Protein AF-A0A938RM33-F1 (afdb_monomer)

Solvent-accessible surface area (backbone atoms only — not comparable to full-atom values): 6217 Å² total; per-residue (Å²): 133,83,91,68,59,64,78,68,72,68,50,53,72,38,54,86,62,50,81,93,43,62,72,59,42,52,53,53,35,50,24,42,72,69,71,59,68,72,97,74,83,86,80,83,80,70,89,88,78,45,56,70,48,54,51,50,32,51,53,28,13,60,56,21,87,93,45,64,30,57,70,42,81,64,72,47,69,56,29,42,29,51,73,74,68,68,28,87,94,56,82,86,79,87,81,84,126

Structure (mmCIF, N/CA/C/O backbone):
data_AF-A0A938RM33-F1
#
_entry.id   AF-A0A938RM33-F1
#
loop_
_atom_site.group_PDB
_at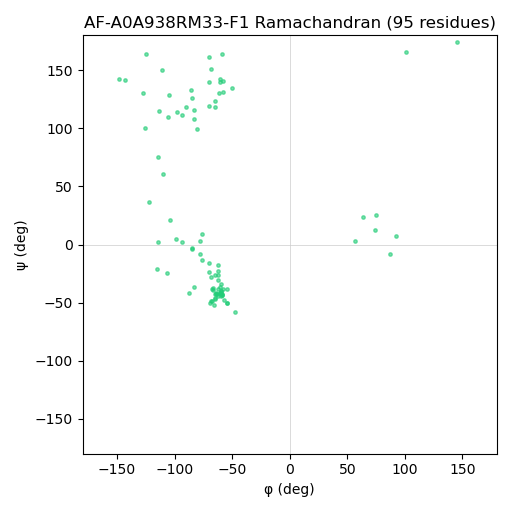om_site.id
_atom_site.type_symbol
_atom_site.label_atom_id
_atom_site.label_alt_id
_atom_site.label_comp_id
_atom_site.label_asym_id
_atom_site.label_entity_id
_atom_site.label_seq_id
_atom_site.pdbx_PDB_ins_code
_atom_site.Cartn_x
_atom_site.Cartn_y
_atom_site.Cartn_z
_atom_site.occupancy
_atom_site.B_iso_or_equiv
_atom_site.auth_seq_id
_atom_site.auth_comp_id
_atom_site.auth_asym_id
_atom_site.auth_atom_id
_atom_site.pdbx_PDB_model_num
ATOM 1 N N . MET A 1 1 ? 24.053 -13.758 1.615 1.00 56.38 1 MET A N 1
ATOM 2 C CA . MET A 1 1 ? 23.136 -12.612 1.453 1.00 56.38 1 MET A CA 1
ATOM 3 C C . MET A 1 1 ? 22.892 -12.482 -0.037 1.00 56.38 1 MET A C 1
ATOM 5 O O . MET A 1 1 ? 23.838 -12.211 -0.765 1.00 56.38 1 MET A O 1
ATOM 9 N N . GLU A 1 2 ? 21.701 -12.848 -0.499 1.00 81.94 2 GLU A N 1
ATOM 10 C CA . GLU A 1 2 ? 21.378 -12.867 -1.928 1.00 81.94 2 GLU A CA 1
ATOM 11 C C . GLU A 1 2 ? 21.296 -11.427 -2.461 1.00 81.94 2 GLU A C 1
ATOM 13 O O . GLU A 1 2 ? 20.833 -10.524 -1.758 1.00 81.94 2 GLU A O 1
ATOM 18 N N . TYR A 1 3 ? 21.803 -11.181 -3.668 1.00 86.00 3 TYR A N 1
ATOM 19 C CA . TYR A 1 3 ? 21.773 -9.846 -4.260 1.00 86.00 3 TYR A CA 1
ATOM 20 C C . TYR A 1 3 ? 20.333 -9.471 -4.630 1.00 86.00 3 TYR A C 1
ATOM 22 O O . TYR A 1 3 ? 19.709 -10.116 -5.470 1.00 86.00 3 TYR A O 1
ATOM 30 N N . LEU A 1 4 ? 19.814 -8.399 -4.026 1.00 85.56 4 LEU A N 1
ATOM 31 C CA . LEU A 1 4 ? 18.491 -7.865 -4.332 1.00 85.56 4 LEU A CA 1
ATOM 32 C C . LEU A 1 4 ? 18.619 -6.581 -5.158 1.00 85.56 4 LEU A C 1
ATOM 34 O O . LEU A 1 4 ? 19.307 -5.639 -4.759 1.00 85.56 4 LEU A O 1
ATOM 38 N N . VAL A 1 5 ? 17.908 -6.520 -6.287 1.00 92.25 5 VAL A N 1
ATOM 39 C CA . VAL A 1 5 ? 17.858 -5.315 -7.129 1.00 92.25 5 VAL A CA 1
ATOM 40 C C . VAL A 1 5 ? 17.343 -4.112 -6.331 1.00 92.25 5 VAL A C 1
ATOM 42 O O . VAL A 1 5 ? 16.399 -4.232 -5.546 1.00 92.25 5 VAL A O 1
ATOM 45 N N . LEU A 1 6 ? 17.933 -2.933 -6.558 1.00 90.81 6 LEU A N 1
ATOM 46 C CA . LEU A 1 6 ? 17.631 -1.713 -5.791 1.00 90.81 6 LEU A CA 1
ATOM 47 C C . LEU A 1 6 ? 16.137 -1.369 -5.781 1.00 90.81 6 LEU A C 1
ATOM 49 O O . LEU A 1 6 ? 15.605 -1.001 -4.740 1.00 90.81 6 LEU A O 1
ATOM 53 N N . ALA A 1 7 ? 15.449 -1.570 -6.908 1.00 85.44 7 ALA A N 1
ATOM 54 C CA . ALA A 1 7 ? 14.013 -1.323 -7.032 1.00 85.44 7 ALA A CA 1
ATOM 55 C C . ALA A 1 7 ? 13.153 -2.199 -6.100 1.00 85.44 7 ALA A C 1
ATOM 57 O O . ALA A 1 7 ? 12.050 -1.805 -5.730 1.00 85.44 7 ALA A O 1
ATOM 58 N N . ARG A 1 8 ? 13.643 -3.386 -5.717 1.00 86.69 8 ARG A N 1
ATOM 59 C CA . ARG A 1 8 ? 12.999 -4.238 -4.708 1.00 86.69 8 ARG A CA 1
ATOM 60 C C . ARG A 1 8 ? 13.461 -3.870 -3.301 1.00 86.69 8 ARG A C 1
ATOM 62 O O . ARG A 1 8 ? 12.625 -3.775 -2.413 1.00 86.69 8 ARG A O 1
ATOM 69 N N . LYS A 1 9 ? 14.762 -3.613 -3.119 1.00 90.19 9 LYS A N 1
ATOM 70 C CA . LYS A 1 9 ? 15.357 -3.259 -1.820 1.00 90.19 9 LYS A CA 1
ATOM 71 C C . LYS A 1 9 ? 14.758 -1.987 -1.217 1.00 90.19 9 LYS A C 1
ATOM 73 O O . LYS A 1 9 ? 14.525 -1.940 -0.018 1.00 90.19 9 LYS A O 1
ATOM 78 N N . TRP A 1 10 ? 14.503 -0.981 -2.049 1.00 91.94 10 TRP A N 1
ATOM 79 C CA . TRP A 1 10 ? 14.017 0.338 -1.634 1.00 91.94 10 TRP A CA 1
ATOM 80 C C . TRP A 1 10 ? 12.534 0.550 -1.928 1.00 91.94 10 TRP A C 1
ATOM 82 O O . TRP A 1 10 ? 12.076 1.685 -2.036 1.00 91.94 10 TRP A O 1
ATOM 92 N N . ARG A 1 11 ? 11.763 -0.531 -2.100 1.00 93.69 11 ARG A N 1
ATOM 93 C CA . ARG A 1 11 ? 10.319 -0.404 -2.284 1.00 93.69 11 ARG A CA 1
ATOM 94 C C . ARG A 1 11 ? 9.708 0.174 -0.994 1.00 93.69 11 ARG A C 1
ATOM 96 O O . ARG A 1 11 ? 9.894 -0.455 0.049 1.00 93.69 11 ARG A O 1
ATOM 103 N N . PRO A 1 12 ? 8.975 1.303 -1.055 1.00 95.62 12 PRO A N 1
ATOM 104 C CA . PRO A 1 12 ? 8.344 1.928 0.108 1.00 95.62 12 PRO A CA 1
ATOM 105 C C . PRO A 1 12 ? 7.532 0.933 0.937 1.00 95.62 12 PRO A C 1
ATOM 107 O O . PRO A 1 12 ? 6.782 0.129 0.370 1.00 95.62 12 PRO A O 1
ATOM 110 N N . GLN A 1 13 ? 7.687 0.978 2.262 1.00 95.69 13 GLN A N 1
ATOM 111 C CA . GLN A 1 13 ? 6.993 0.064 3.172 1.00 95.69 13 GLN A CA 1
ATOM 112 C C . GLN A 1 13 ? 5.865 0.749 3.943 1.00 95.69 13 GLN A C 1
ATOM 114 O O . GLN A 1 13 ? 4.908 0.072 4.323 1.00 95.69 13 GLN A O 1
ATOM 119 N N . ILE A 1 14 ? 5.936 2.062 4.126 1.00 96.50 14 ILE A N 1
ATOM 120 C CA . ILE A 1 14 ? 4.874 2.890 4.705 1.00 96.50 14 ILE A CA 1
ATOM 121 C C . ILE A 1 14 ? 4.514 4.025 3.749 1.00 96.50 14 ILE A C 1
ATOM 123 O O . ILE A 1 14 ? 5.263 4.318 2.817 1.00 96.50 14 ILE A O 1
ATOM 127 N N . PHE A 1 15 ? 3.359 4.664 3.955 1.00 96.88 15 PHE A N 1
ATOM 128 C CA . PHE A 1 15 ? 2.921 5.744 3.069 1.00 96.88 15 PHE A CA 1
ATOM 129 C C . PHE A 1 15 ? 3.874 6.949 3.075 1.00 96.88 15 PHE A C 1
ATOM 131 O O . PHE A 1 15 ? 4.008 7.606 2.049 1.00 96.88 15 PHE A O 1
ATOM 138 N N . GLU A 1 16 ? 4.555 7.212 4.192 1.00 94.81 16 GLU A N 1
ATOM 139 C CA . GLU A 1 16 ? 5.522 8.313 4.333 1.00 94.81 16 GLU A CA 1
ATOM 140 C C . GLU A 1 16 ? 6.760 8.147 3.437 1.00 94.81 16 GLU A C 1
ATOM 142 O O . GLU A 1 16 ? 7.341 9.137 3.004 1.00 94.81 16 GLU A O 1
ATOM 147 N N . ASP A 1 17 ? 7.120 6.908 3.085 1.00 95.06 17 ASP A N 1
ATOM 148 C CA . ASP A 1 17 ? 8.245 6.609 2.190 1.00 95.06 17 ASP A CA 1
ATOM 149 C C . ASP A 1 17 ? 7.893 6.833 0.704 1.00 95.06 17 ASP A C 1
ATOM 151 O O . ASP A 1 17 ? 8.745 6.694 -0.180 1.00 95.06 17 ASP A O 1
ATOM 155 N N . VAL A 1 18 ? 6.621 7.098 0.384 1.00 96.00 18 VAL A N 1
ATOM 156 C CA . VAL A 1 18 ? 6.155 7.262 -0.997 1.00 96.00 18 VAL A CA 1
ATOM 157 C C . VAL A 1 18 ? 6.427 8.688 -1.468 1.00 96.00 18 VAL A C 1
ATOM 159 O O . VAL A 1 18 ? 5.825 9.646 -0.993 1.00 96.00 18 VAL A O 1
ATOM 162 N N . LEU A 1 19 ? 7.293 8.822 -2.470 1.00 94.75 19 LEU A N 1
ATOM 163 C CA . LEU A 1 19 ? 7.710 10.120 -3.001 1.00 94.75 19 LEU A CA 1
ATOM 164 C C . LEU A 1 19 ? 6.746 10.652 -4.077 1.00 94.75 19 LEU A C 1
ATOM 166 O O . LEU A 1 19 ? 6.401 9.930 -5.017 1.00 94.75 19 LEU A O 1
ATOM 170 N N . GLY A 1 20 ? 6.359 11.929 -3.969 1.00 94.44 20 GLY A N 1
ATOM 171 C CA . GLY A 1 20 ? 5.643 12.683 -5.009 1.00 94.44 20 GLY A CA 1
ATOM 172 C C . GLY A 1 20 ? 4.164 12.325 -5.197 1.00 94.44 20 GLY A C 1
ATOM 173 O O . GLY A 1 20 ? 3.572 12.682 -6.215 1.00 94.44 20 GLY A O 1
ATOM 174 N N . GLN A 1 21 ? 3.572 11.570 -4.265 1.00 95.88 21 GLN A N 1
ATOM 175 C CA . GLN A 1 21 ? 2.163 11.148 -4.297 1.00 95.88 21 GLN A CA 1
ATOM 176 C C . GLN A 1 21 ? 1.407 11.601 -3.038 1.00 95.88 21 GLN A C 1
ATOM 178 O O . GLN A 1 21 ? 0.542 10.892 -2.522 1.00 95.88 21 GLN A O 1
ATOM 183 N N . GLU A 1 22 ? 1.723 12.792 -2.528 1.00 95.94 22 GLU A N 1
ATOM 184 C CA . GLU A 1 22 ? 1.261 13.311 -1.234 1.00 95.94 22 GLU A CA 1
ATOM 185 C C . GLU A 1 22 ? -0.270 13.364 -1.151 1.00 95.94 22 GLU A C 1
ATOM 187 O O . GLU A 1 22 ? -0.860 13.035 -0.122 1.00 95.94 22 GLU A O 1
ATOM 192 N N . HIS A 1 23 ? -0.935 13.731 -2.249 1.00 96.12 23 HIS A N 1
ATOM 193 C CA . HIS A 1 23 ? -2.396 13.797 -2.316 1.00 96.12 23 HIS A CA 1
ATOM 194 C C . HIS A 1 23 ? -3.055 12.410 -2.199 1.00 96.12 23 HIS A C 1
ATOM 196 O O . HIS A 1 23 ? -4.071 12.264 -1.512 1.00 96.12 23 HIS A O 1
ATOM 202 N N . VAL A 1 24 ? -2.461 11.381 -2.817 1.00 95.75 24 VAL A N 1
ATOM 203 C CA . VAL A 1 24 ? -2.939 9.991 -2.735 1.00 95.75 24 VAL A CA 1
ATOM 204 C C . VAL A 1 24 ? -2.716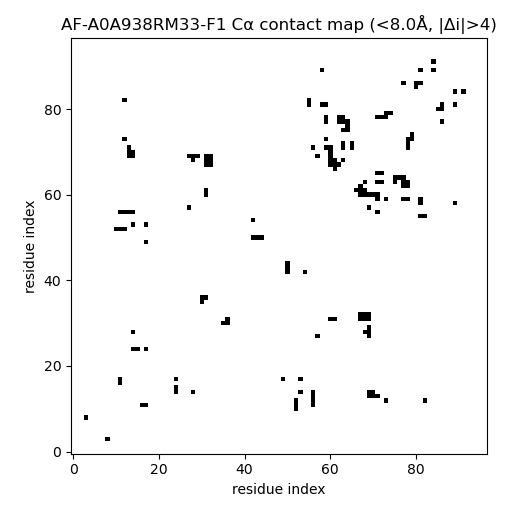 9.453 -1.330 1.00 95.75 24 VAL A C 1
ATOM 206 O O . VAL A 1 24 ? -3.654 8.959 -0.705 1.00 95.75 24 VAL A O 1
ATOM 209 N N . VAL A 1 25 ? -1.493 9.608 -0.814 1.00 96.62 25 VAL A N 1
ATOM 210 C CA . VAL A 1 25 ? -1.103 9.189 0.536 1.00 96.62 25 VAL A CA 1
ATOM 211 C C . VAL A 1 25 ? -2.030 9.804 1.577 1.00 96.62 25 VAL A C 1
ATOM 213 O O . VAL A 1 25 ? -2.616 9.082 2.376 1.00 96.62 25 VAL A O 1
ATOM 216 N N . ARG A 1 26 ? -2.244 11.122 1.528 1.00 97.00 26 ARG A N 1
ATOM 217 C CA . ARG A 1 26 ? -3.130 11.819 2.464 1.00 97.00 26 ARG A CA 1
ATOM 218 C C . ARG A 1 26 ? -4.556 11.276 2.418 1.00 97.00 26 ARG A C 1
ATOM 220 O O . ARG A 1 26 ? -5.169 11.087 3.465 1.00 97.00 26 ARG A O 1
ATOM 227 N N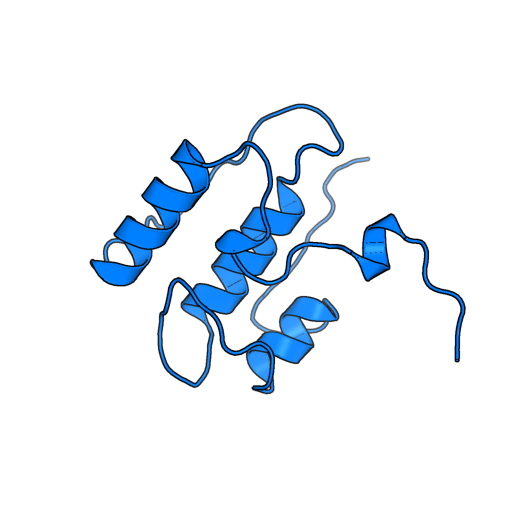 . THR A 1 27 ? -5.083 11.020 1.224 1.00 96.56 27 THR A N 1
ATOM 228 C CA . THR A 1 27 ? -6.447 10.502 1.051 1.00 96.56 27 THR A CA 1
ATOM 229 C C . THR A 1 27 ? -6.591 9.103 1.648 1.00 96.56 27 THR A C 1
ATOM 231 O O . THR A 1 27 ? -7.526 8.862 2.411 1.00 96.56 27 THR A O 1
ATOM 234 N N . LEU A 1 28 ? -5.647 8.201 1.363 1.00 97.38 28 LEU A N 1
ATOM 235 C CA . LEU A 1 28 ? -5.653 6.840 1.905 1.00 97.38 28 LEU A CA 1
ATOM 236 C C . LEU A 1 28 ? -5.472 6.835 3.424 1.00 9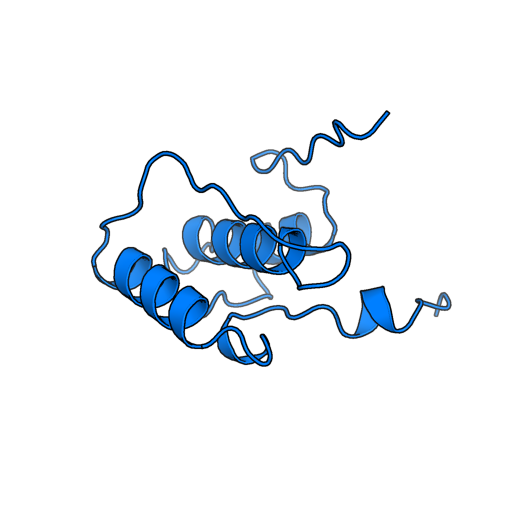7.38 28 LEU A C 1
ATOM 238 O O . LEU A 1 28 ? -6.243 6.182 4.126 1.00 97.38 28 LEU A O 1
ATOM 242 N N . SER A 1 29 ? -4.515 7.610 3.939 1.00 96.88 29 SER A N 1
ATOM 243 C CA . SER A 1 29 ? -4.279 7.722 5.378 1.00 96.88 29 SER A CA 1
ATOM 244 C C . SER A 1 29 ? -5.515 8.233 6.115 1.00 96.88 29 SER A C 1
ATOM 246 O O . SER A 1 29 ? -5.897 7.670 7.136 1.00 96.88 29 SER A O 1
ATOM 248 N N . ASN A 1 30 ? -6.198 9.245 5.571 1.00 97.00 30 ASN A N 1
ATOM 249 C CA . ASN A 1 30 ? -7.442 9.751 6.148 1.00 97.00 30 ASN A CA 1
ATOM 250 C C . ASN A 1 30 ? -8.562 8.704 6.124 1.00 97.00 30 ASN A C 1
ATOM 252 O O . ASN A 1 30 ? -9.277 8.566 7.113 1.00 97.00 30 ASN A O 1
ATOM 256 N N . ALA A 1 31 ? -8.714 7.967 5.020 1.00 96.94 31 ALA A N 1
ATOM 257 C CA . ALA A 1 31 ? -9.729 6.922 4.897 1.00 96.94 31 ALA A CA 1
ATOM 258 C C . ALA A 1 31 ? -9.541 5.818 5.948 1.00 96.94 31 ALA A C 1
ATOM 260 O O . ALA A 1 31 ? -10.516 5.394 6.568 1.00 96.94 31 ALA A O 1
ATOM 261 N N . ILE A 1 32 ? -8.294 5.403 6.193 1.00 96.81 32 ILE A N 1
ATOM 262 C CA . ILE A 1 32 ? -7.958 4.405 7.217 1.00 96.81 32 ILE A CA 1
ATOM 263 C C . ILE A 1 32 ? -8.251 4.953 8.615 1.00 96.81 32 ILE A C 1
ATOM 265 O O . ILE A 1 32 ? -8.998 4.332 9.365 1.00 96.81 32 ILE A O 1
ATOM 269 N N . THR A 1 33 ? -7.738 6.142 8.943 1.00 96.25 33 THR A N 1
ATOM 270 C CA . THR A 1 33 ? -7.929 6.764 10.265 1.00 96.25 33 THR A CA 1
ATOM 271 C C . THR A 1 33 ? -9.404 7.004 10.593 1.00 96.25 33 THR A C 1
ATOM 273 O O . THR A 1 33 ? -9.810 6.894 11.745 1.00 96.25 33 THR A O 1
ATOM 276 N N . GLN A 1 34 ? -10.228 7.320 9.592 1.00 96.81 34 GLN A N 1
ATOM 277 C CA . GLN A 1 34 ? -11.666 7.539 9.770 1.00 96.81 34 GLN A CA 1
ATOM 278 C C . GLN A 1 34 ? -12.495 6.245 9.730 1.00 96.81 34 GLN A C 1
ATOM 280 O O . GLN A 1 34 ? -13.713 6.315 9.892 1.00 96.81 34 GLN A O 1
ATOM 285 N N . GLY A 1 35 ? -11.882 5.086 9.459 1.00 95.19 35 GLY A N 1
ATOM 286 C CA . GLY A 1 35 ? -12.601 3.826 9.252 1.00 95.19 35 GLY A CA 1
ATOM 287 C C . GLY A 1 35 ? -13.525 3.840 8.025 1.00 95.19 35 GLY A C 1
ATOM 288 O O . GLY A 1 35 ? -14.500 3.097 7.973 1.00 95.19 35 GLY A O 1
ATOM 289 N N . ARG A 1 36 ? -13.252 4.705 7.039 1.00 96.00 36 ARG A N 1
ATOM 290 C CA . ARG A 1 36 ? -14.066 4.907 5.826 1.00 96.00 36 ARG A CA 1
ATOM 291 C C . ARG A 1 36 ? -13.342 4.379 4.595 1.00 96.00 36 ARG A C 1
ATOM 293 O O . ARG A 1 36 ? -13.016 5.125 3.673 1.00 96.00 36 ARG A O 1
ATOM 300 N N . ILE A 1 37 ? -13.060 3.084 4.602 1.00 94.94 37 ILE A N 1
ATOM 301 C CA . ILE A 1 37 ? -12.329 2.423 3.522 1.00 94.94 37 ILE A CA 1
ATOM 302 C C . ILE A 1 37 ? -13.309 2.031 2.416 1.00 94.94 37 ILE A C 1
ATOM 304 O O . ILE A 1 37 ? -14.314 1.368 2.666 1.00 94.94 37 ILE A O 1
ATOM 308 N N . ALA A 1 38 ? -13.024 2.458 1.186 1.00 95.44 38 ALA A N 1
ATOM 309 C CA . ALA A 1 38 ? -13.805 2.059 0.023 1.00 95.44 38 ALA A CA 1
ATOM 310 C C . ALA A 1 38 ? -13.610 0.566 -0.284 1.00 95.44 38 ALA A C 1
ATOM 312 O O . ALA A 1 38 ? -12.546 -0.002 -0.048 1.00 95.44 38 ALA A O 1
ATOM 313 N N . HIS A 1 39 ? -14.628 -0.060 -0.870 1.00 96.00 39 HIS A N 1
ATOM 314 C CA . HIS A 1 39 ? -14.583 -1.469 -1.269 1.00 96.00 39 HIS A CA 1
ATOM 315 C C . HIS A 1 39 ? -13.639 -1.728 -2.455 1.00 96.00 39 HIS A C 1
ATOM 317 O O . HIS A 1 39 ? -13.173 -2.849 -2.636 1.00 96.00 39 HIS A O 1
ATOM 323 N N . ALA A 1 40 ? -13.366 -0.707 -3.272 1.00 96.75 40 ALA A N 1
ATOM 324 C CA . ALA A 1 40 ? -12.520 -0.812 -4.451 1.00 96.75 40 ALA A CA 1
ATOM 325 C C . ALA A 1 40 ? -11.685 0.459 -4.645 1.00 96.75 40 ALA A C 1
ATOM 327 O O . ALA A 1 40 ? -12.171 1.575 -4.457 1.00 96.75 40 ALA A O 1
ATOM 328 N N . PHE A 1 41 ? -10.434 0.271 -5.072 1.00 96.00 41 PHE A N 1
ATOM 329 C CA . PHE A 1 41 ? -9.503 1.340 -5.421 1.00 96.00 41 PHE A CA 1
ATOM 330 C C . PHE A 1 41 ? -8.937 1.092 -6.819 1.00 96.00 41 PHE A C 1
ATOM 332 O O . PHE A 1 41 ? -8.438 0.005 -7.108 1.00 96.00 41 PHE A O 1
ATOM 339 N N . LEU A 1 42 ? -8.974 2.116 -7.674 1.00 96.50 42 LEU A N 1
ATOM 340 C CA . LEU A 1 42 ? -8.317 2.109 -8.978 1.00 96.50 42 LEU A CA 1
ATOM 341 C C . LEU A 1 42 ? -7.074 2.999 -8.918 1.00 96.50 42 LEU A C 1
ATOM 343 O O . LEU A 1 42 ? -7.177 4.221 -8.856 1.00 96.50 42 LEU A O 1
ATOM 347 N N . PHE A 1 43 ? -5.894 2.385 -8.965 1.00 95.69 43 PHE A N 1
ATOM 348 C CA . PHE A 1 43 ? -4.632 3.108 -9.102 1.00 95.69 43 PHE A CA 1
ATOM 349 C C . PHE A 1 43 ? -4.256 3.188 -10.584 1.00 95.69 43 PHE A C 1
ATOM 351 O O . PHE A 1 43 ? -3.916 2.176 -11.194 1.00 95.69 43 PHE A O 1
ATOM 358 N N . SER A 1 44 ? -4.291 4.385 -11.169 1.00 95.56 44 SER A N 1
ATOM 359 C CA . SER A 1 44 ? -3.957 4.625 -12.580 1.00 95.56 44 SER A CA 1
ATOM 360 C C . SER A 1 44 ? -2.655 5.411 -12.741 1.00 95.56 44 SER A C 1
ATOM 362 O O . SER A 1 44 ? -2.308 6.230 -11.896 1.00 95.56 44 SER A O 1
ATOM 364 N N . GLY A 1 45 ? -1.940 5.186 -13.846 1.00 95.00 45 GLY A N 1
ATOM 365 C CA . GLY A 1 45 ? -0.732 5.939 -14.202 1.00 95.00 45 GLY A CA 1
ATOM 366 C C . GLY A 1 45 ? 0.336 5.095 -14.911 1.00 95.00 45 GLY A C 1
ATOM 367 O O . GLY A 1 45 ? 0.185 3.872 -15.008 1.00 95.00 45 GLY A O 1
ATOM 368 N N . PRO A 1 46 ? 1.438 5.709 -15.385 1.00 94.88 46 PRO A N 1
ATOM 369 C CA . PRO A 1 46 ? 2.519 5.025 -16.105 1.00 94.88 46 PRO A CA 1
ATOM 370 C C . PRO A 1 46 ? 3.203 3.899 -15.312 1.00 94.88 46 PRO A C 1
ATOM 372 O O . PRO A 1 46 ? 3.062 3.780 -14.090 1.00 94.88 46 PRO A O 1
ATOM 375 N N . ARG A 1 47 ? 3.960 3.026 -15.987 1.00 91.44 47 ARG A N 1
ATOM 376 C CA . ARG A 1 47 ? 4.762 1.986 -15.315 1.00 91.44 47 ARG A CA 1
ATOM 377 C C . ARG A 1 47 ? 5.798 2.638 -14.388 1.00 91.44 47 ARG A C 1
ATOM 379 O O . ARG A 1 47 ? 6.392 3.647 -14.735 1.00 91.44 47 ARG A O 1
ATOM 386 N N . GLY A 1 48 ? 6.007 2.054 -13.207 1.00 90.88 48 GLY A N 1
ATOM 387 C CA . GLY A 1 48 ? 7.038 2.504 -12.262 1.00 90.88 48 GLY A CA 1
ATOM 388 C C . GLY A 1 48 ? 6.626 3.613 -11.286 1.00 90.88 48 GLY A C 1
ATOM 389 O O . GLY A 1 48 ? 7.351 3.840 -10.330 1.00 90.88 48 GLY A O 1
ATOM 390 N N . VAL A 1 49 ? 5.445 4.228 -11.425 1.00 94.06 49 VAL A N 1
ATOM 391 C CA . VAL A 1 49 ? 5.004 5.345 -10.550 1.00 94.06 49 VAL A CA 1
ATOM 392 C C . VAL A 1 49 ? 4.524 4.934 -9.146 1.00 94.06 49 VAL A C 1
ATOM 394 O O . VAL A 1 49 ? 3.957 5.740 -8.424 1.00 94.06 49 VAL A O 1
ATOM 397 N N . GLY A 1 50 ? 4.700 3.668 -8.752 1.00 94.06 50 GLY A N 1
ATOM 398 C CA . GLY A 1 50 ? 4.366 3.206 -7.397 1.00 94.06 50 GLY A CA 1
ATOM 399 C C . GLY A 1 50 ? 2.960 2.632 -7.188 1.00 94.06 50 GLY A C 1
ATOM 400 O O . GLY A 1 50 ? 2.634 2.291 -6.057 1.00 94.06 50 GLY A O 1
ATOM 401 N N . LYS A 1 51 ? 2.155 2.426 -8.243 1.00 95.31 51 LYS A N 1
ATOM 402 C CA . LYS A 1 51 ? 0.784 1.864 -8.151 1.00 95.31 51 LYS A CA 1
ATOM 403 C C . LYS A 1 51 ? 0.689 0.603 -7.278 1.00 95.31 51 LYS A C 1
ATOM 405 O O . LYS A 1 51 ? -0.005 0.587 -6.269 1.00 95.31 51 LYS A O 1
ATOM 410 N N . THR A 1 52 ? 1.444 -0.439 -7.628 1.00 94.50 52 THR A N 1
ATOM 411 C CA . THR A 1 52 ? 1.455 -1.705 -6.878 1.00 94.50 52 THR A CA 1
ATOM 412 C C . THR A 1 52 ? 2.100 -1.544 -5.500 1.00 94.50 52 THR A C 1
ATOM 414 O O . THR A 1 52 ? 1.803 -2.298 -4.583 1.00 94.50 52 THR A O 1
ATOM 417 N N . SER A 1 53 ? 3.024 -0.594 -5.322 1.00 95.56 53 SER A N 1
ATOM 418 C CA . SER A 1 53 ? 3.627 -0.319 -4.009 1.00 95.56 53 SER A CA 1
ATOM 419 C C . SER A 1 53 ? 2.596 0.264 -3.049 1.00 95.56 53 SER A C 1
ATOM 421 O O . SER A 1 53 ? 2.427 -0.274 -1.963 1.00 95.56 53 SER A O 1
ATOM 423 N N . ILE A 1 54 ? 1.844 1.278 -3.479 1.00 96.94 54 ILE A N 1
ATOM 424 C CA . ILE A 1 54 ? 0.767 1.883 -2.686 1.00 96.94 54 ILE A CA 1
ATOM 425 C C . ILE A 1 54 ? -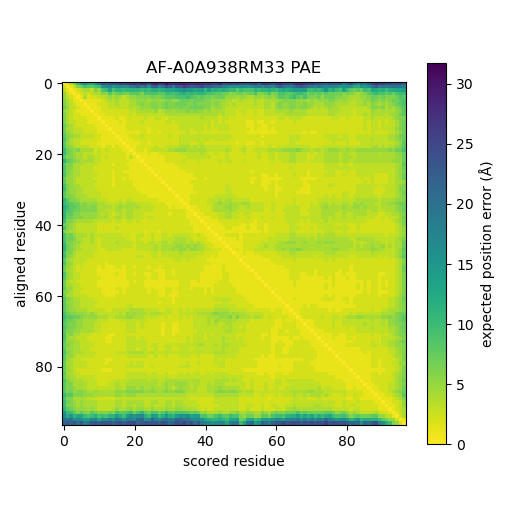0.313 0.844 -2.360 1.00 96.94 54 ILE A C 1
ATOM 427 O O . ILE A 1 54 ? -0.741 0.765 -1.212 1.00 96.94 54 ILE A O 1
ATOM 431 N N . ALA A 1 55 ? -0.691 -0.007 -3.321 1.00 96.62 55 ALA A N 1
ATOM 432 C CA . ALA A 1 55 ? -1.648 -1.089 -3.085 1.00 96.62 55 ALA A CA 1
ATOM 433 C C . ALA A 1 55 ? -1.179 -2.069 -1.990 1.00 96.62 55 ALA A C 1
ATOM 435 O O . ALA A 1 55 ? -1.954 -2.408 -1.098 1.00 96.62 55 ALA A O 1
ATOM 436 N N . ARG A 1 56 ? 0.103 -2.471 -1.995 1.00 96.62 56 ARG A N 1
ATOM 437 C CA . ARG A 1 56 ? 0.675 -3.310 -0.925 1.00 96.62 56 ARG A CA 1
ATOM 438 C C . ARG A 1 56 ? 0.692 -2.600 0.427 1.00 96.62 56 ARG A C 1
ATOM 440 O O . ARG A 1 56 ? 0.382 -3.222 1.437 1.00 96.62 56 ARG A O 1
ATOM 447 N N . ILE A 1 57 ? 1.048 -1.314 0.469 1.00 97.62 57 ILE A N 1
ATOM 448 C CA . ILE A 1 57 ? 1.051 -0.537 1.721 1.00 97.62 57 ILE A CA 1
ATOM 449 C C . ILE A 1 57 ? -0.367 -0.447 2.286 1.00 97.62 57 ILE A C 1
ATOM 451 O O . ILE A 1 57 ? -0.549 -0.682 3.475 1.00 97.62 57 ILE A O 1
ATOM 455 N N . LEU A 1 58 ? -1.371 -0.203 1.439 1.00 97.62 58 LEU A N 1
ATOM 456 C CA . LEU A 1 58 ? -2.780 -0.215 1.832 1.00 97.62 58 LEU A CA 1
ATOM 457 C C . LEU A 1 58 ? -3.206 -1.584 2.382 1.00 97.62 58 LEU A C 1
ATOM 459 O O . LEU A 1 58 ? -3.832 -1.649 3.436 1.00 97.62 58 LEU A O 1
ATOM 463 N N . ALA A 1 59 ? -2.817 -2.679 1.726 1.00 97.38 59 ALA A N 1
ATOM 464 C CA . ALA A 1 59 ? -3.102 -4.024 2.220 1.00 97.38 59 ALA A CA 1
ATOM 465 C C . ALA A 1 59 ? -2.480 -4.271 3.607 1.00 97.38 59 ALA A C 1
ATOM 467 O O . ALA A 1 59 ? -3.148 -4.808 4.490 1.00 97.38 59 ALA A O 1
ATOM 468 N N . LYS A 1 60 ? -1.238 -3.822 3.839 1.00 97.75 60 LYS A N 1
ATOM 469 C CA . LYS A 1 60 ? -0.597 -3.889 5.166 1.00 97.75 60 LYS A CA 1
ATOM 470 C C . LYS A 1 60 ? -1.302 -3.014 6.193 1.00 97.75 60 LYS A C 1
ATOM 472 O O . LYS A 1 60 ? -1.490 -3.441 7.325 1.00 97.75 60 LYS A O 1
ATOM 477 N N . ALA A 1 61 ? -1.680 -1.802 5.806 1.00 97.31 61 ALA A N 1
ATOM 478 C CA . ALA A 1 61 ? -2.352 -0.842 6.668 1.00 97.31 61 ALA A CA 1
ATOM 479 C C . ALA A 1 61 ? -3.691 -1.371 7.198 1.00 97.31 61 ALA A C 1
ATOM 481 O O . ALA A 1 61 ? -4.023 -1.122 8.350 1.00 97.31 61 ALA A O 1
ATOM 482 N N . ILE A 1 62 ? -4.431 -2.126 6.381 1.00 96.31 62 ILE A N 1
ATOM 483 C CA . ILE A 1 62 ? -5.738 -2.690 6.747 1.00 96.31 62 ILE A CA 1
ATOM 484 C C . ILE A 1 62 ? -5.600 -3.994 7.543 1.00 96.31 62 ILE A C 1
ATOM 486 O O . ILE A 1 62 ? -6.372 -4.217 8.469 1.00 96.31 62 ILE A O 1
ATOM 490 N N . ASN A 1 63 ? -4.613 -4.836 7.216 1.00 96.31 63 ASN A N 1
ATOM 491 C CA . ASN A 1 63 ? -4.451 -6.165 7.824 1.00 96.31 63 ASN A CA 1
ATOM 492 C C . ASN A 1 63 ? -3.414 -6.220 8.962 1.00 96.31 63 ASN A C 1
ATOM 494 O O . ASN A 1 63 ? -3.094 -7.292 9.478 1.00 96.31 63 ASN A O 1
ATOM 498 N N . CYS A 1 64 ? -2.843 -5.083 9.364 1.00 97.06 64 CYS A N 1
ATOM 499 C CA . CYS A 1 64 ? -1.871 -5.042 10.451 1.00 97.06 64 CYS A CA 1
ATOM 500 C C . CYS A 1 64 ? -2.481 -5.613 11.742 1.00 97.06 64 CYS A C 1
ATOM 502 O O . CYS A 1 64 ? -3.546 -5.191 12.183 1.00 97.06 64 CYS A O 1
ATOM 504 N N . VAL A 1 65 ? -1.760 -6.522 12.408 1.00 96.56 65 VAL A N 1
ATOM 505 C CA . VAL A 1 65 ? -2.216 -7.147 13.669 1.00 96.56 65 VAL A CA 1
ATOM 506 C C . VAL A 1 65 ? -2.389 -6.118 14.796 1.00 96.56 65 VAL A C 1
ATOM 508 O O . VAL A 1 65 ? -3.150 -6.339 15.730 1.00 96.56 65 VAL A O 1
ATOM 511 N N . GLN A 1 66 ? -1.708 -4.972 14.702 1.00 94.62 66 GLN A N 1
ATOM 512 C CA . GLN A 1 66 ? -1.854 -3.859 15.650 1.00 94.62 66 GLN A CA 1
ATOM 513 C C . GLN A 1 66 ? -3.128 -3.025 15.40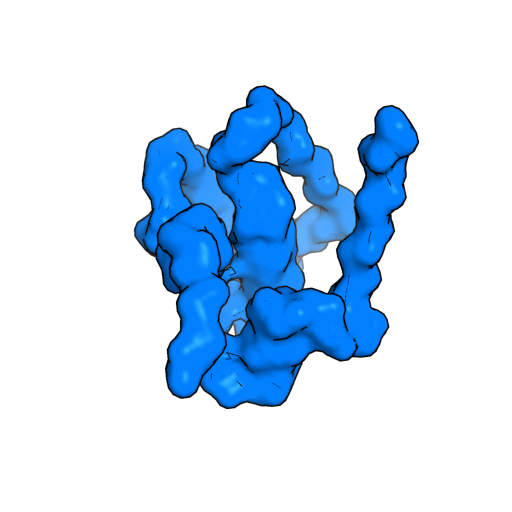9 1.00 94.62 66 GLN A C 1
ATOM 515 O O . GLN A 1 66 ? -3.343 -2.030 16.094 1.00 94.6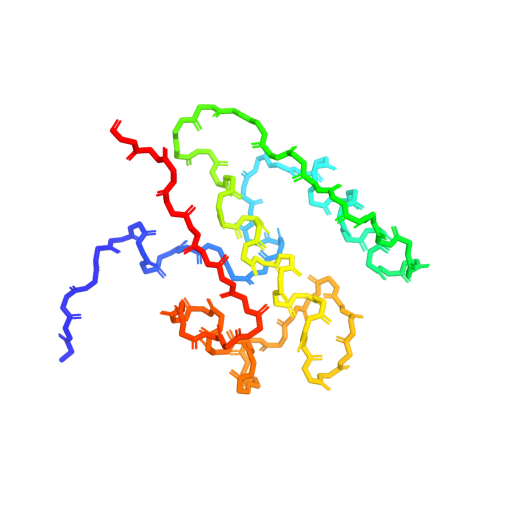2 66 GLN A O 1
ATOM 520 N N . GLY A 1 67 ? -3.963 -3.417 14.445 1.00 94.56 67 GLY A N 1
ATOM 521 C CA . GLY A 1 67 ? -5.155 -2.693 14.019 1.00 94.56 67 GLY A CA 1
ATOM 522 C C . GLY A 1 67 ? -4.931 -1.898 12.735 1.00 94.56 67 GLY A C 1
ATOM 523 O O . GLY A 1 67 ? -3.797 -1.686 12.299 1.00 94.56 67 GLY A O 1
ATOM 524 N N . ALA A 1 68 ? -6.036 -1.459 12.128 1.00 95.44 68 ALA A N 1
ATOM 525 C CA . ALA A 1 68 ? -6.001 -0.673 10.903 1.00 95.44 68 ALA A CA 1
ATOM 526 C C . ALA A 1 68 ? -5.328 0.687 11.156 1.00 95.44 68 ALA A C 1
ATOM 528 O O . ALA A 1 68 ? -5.802 1.480 11.969 1.00 95.44 68 ALA A O 1
ATOM 529 N N . THR A 1 69 ? -4.216 0.954 10.471 1.00 96.31 69 THR A N 1
ATOM 530 C CA . THR A 1 69 ? -3.401 2.158 10.689 1.00 96.31 69 THR A CA 1
ATOM 531 C C . THR A 1 69 ? -2.724 2.619 9.397 1.00 96.31 69 THR A C 1
ATOM 533 O O . THR A 1 69 ? -2.253 1.777 8.631 1.00 96.31 69 THR A O 1
ATOM 536 N N . PRO A 1 70 ? -2.610 3.937 9.136 1.00 95.06 70 PRO A N 1
ATOM 537 C CA . PRO A 1 70 ? -1.803 4.444 8.024 1.00 95.06 70 PRO A CA 1
ATOM 538 C C . PRO A 1 70 ? -0.307 4.105 8.153 1.00 95.06 70 PRO A C 1
ATOM 540 O O . PRO A 1 70 ? 0.423 4.146 7.164 1.00 95.06 70 PRO A O 1
ATOM 543 N N . THR A 1 71 ? 0.158 3.746 9.350 1.00 96.62 71 THR A N 1
ATOM 544 C CA . THR A 1 71 ? 1.555 3.407 9.651 1.00 96.62 71 THR A CA 1
ATOM 545 C C . THR A 1 71 ? 1.677 1.929 10.050 1.00 96.62 71 THR A C 1
ATOM 547 O O . THR A 1 71 ? 1.808 1.604 11.233 1.00 96.62 71 THR A O 1
ATOM 550 N N . PRO A 1 72 ? 1.597 0.981 9.091 1.00 97.00 72 PRO A N 1
ATOM 551 C CA . PRO A 1 72 ? 1.689 -0.443 9.402 1.00 97.00 72 PRO A CA 1
ATOM 552 C C . PRO A 1 72 ? 3.039 -0.779 10.043 1.00 97.00 72 PRO A C 1
ATOM 554 O O . PRO A 1 72 ? 4.083 -0.275 9.632 1.00 97.00 72 PRO A O 1
ATOM 557 N N . CYS A 1 73 ? 3.039 -1.685 11.023 1.00 97.12 73 CYS A N 1
ATOM 558 C CA . CYS A 1 73 ? 4.212 -1.910 11.874 1.00 97.12 73 CYS A CA 1
ATOM 559 C C . CYS A 1 73 ? 5.401 -2.585 11.171 1.00 97.12 73 CYS A C 1
ATOM 561 O O . CYS A 1 73 ? 6.493 -2.614 11.725 1.00 97.12 73 CYS A O 1
ATOM 563 N N . ASN A 1 74 ? 5.193 -3.192 9.996 1.00 96.94 74 ASN A N 1
ATOM 564 C CA . ASN A 1 74 ? 6.192 -3.949 9.225 1.00 96.94 74 ASN A CA 1
ATOM 565 C C . ASN A 1 74 ? 6.874 -5.137 9.944 1.00 96.94 74 ASN A C 1
ATOM 567 O O . ASN A 1 74 ? 7.709 -5.805 9.343 1.00 96.94 74 ASN A O 1
ATOM 571 N N . VAL A 1 75 ? 6.490 -5.460 11.185 1.00 97.06 75 VAL A N 1
ATOM 572 C CA . VAL A 1 75 ? 7.108 -6.538 11.986 1.00 97.06 75 VAL A CA 1
ATOM 573 C C . VAL A 1 75 ? 6.166 -7.701 12.307 1.00 97.06 75 VAL A C 1
ATOM 575 O O . VAL A 1 75 ? 6.627 -8.812 12.586 1.00 97.06 75 VAL A O 1
ATOM 578 N N . CYS A 1 76 ? 4.846 -7.495 12.257 1.00 97.44 76 CYS A N 1
ATOM 579 C CA . CYS A 1 76 ? 3.889 -8.584 12.466 1.00 97.44 76 CYS A CA 1
ATOM 580 C C . CYS A 1 76 ? 3.906 -9.581 11.293 1.00 97.44 76 CYS A C 1
ATOM 582 O O . CYS A 1 76 ? 4.389 -9.252 10.208 1.00 97.44 76 CYS A O 1
ATOM 584 N N . ALA A 1 77 ? 3.392 -10.794 11.524 1.00 96.25 77 ALA A N 1
ATOM 585 C CA . ALA A 1 77 ? 3.357 -11.858 10.516 1.00 96.25 77 ALA A CA 1
ATOM 586 C C . ALA A 1 77 ? 2.666 -11.387 9.228 1.00 96.25 77 ALA A C 1
ATOM 588 O O . ALA A 1 77 ? 3.282 -11.412 8.169 1.00 96.25 77 ALA A O 1
ATOM 589 N N . CYS A 1 78 ? 1.472 -10.797 9.351 1.00 96.75 78 CYS A N 1
ATOM 590 C CA . CYS A 1 78 ? 0.726 -10.281 8.206 1.00 96.75 78 CYS A CA 1
ATOM 591 C C . CYS A 1 78 ? 1.519 -9.237 7.393 1.00 96.75 78 CYS A C 1
ATOM 593 O O . CYS A 1 78 ? 1.643 -9.350 6.175 1.00 96.75 78 CYS A O 1
ATOM 595 N N . CYS A 1 79 ? 2.139 -8.246 8.046 1.00 97.38 79 CYS A N 1
ATOM 596 C CA . CYS A 1 79 ? 2.935 -7.242 7.332 1.00 97.38 79 CYS A CA 1
ATOM 597 C C . CYS A 1 79 ? 4.140 -7.852 6.597 1.00 97.38 79 CYS A C 1
ATOM 599 O O . CYS A 1 79 ? 4.466 -7.402 5.495 1.00 97.38 79 CYS A O 1
ATOM 601 N N . ARG A 1 80 ? 4.805 -8.847 7.197 1.00 96.81 80 ARG A N 1
ATOM 602 C CA . ARG A 1 80 ? 5.939 -9.546 6.575 1.00 96.81 80 ARG A CA 1
ATOM 603 C C . ARG A 1 80 ? 5.484 -10.376 5.379 1.00 96.81 80 ARG A C 1
ATOM 605 O O . ARG A 1 80 ? 6.004 -10.186 4.287 1.00 96.81 80 ARG A O 1
ATOM 612 N N . GLU A 1 81 ? 4.435 -11.173 5.542 1.00 97.19 81 GLU A N 1
ATOM 613 C CA . GLU A 1 81 ? 3.867 -11.998 4.473 1.00 97.19 81 GLU A CA 1
ATOM 614 C C . GLU A 1 81 ? 3.391 -11.168 3.271 1.00 97.19 81 GLU A C 1
ATOM 616 O O . GLU A 1 81 ? 3.630 -11.548 2.126 1.00 97.19 81 GLU A O 1
ATOM 621 N N . ILE A 1 82 ? 2.768 -10.003 3.499 1.00 97.06 82 ILE A N 1
ATOM 622 C CA . ILE A 1 82 ? 2.366 -9.091 2.411 1.00 97.06 82 ILE A CA 1
ATOM 623 C C . ILE A 1 82 ? 3.593 -8.486 1.719 1.00 97.06 82 ILE A C 1
ATOM 625 O O . ILE A 1 82 ? 3.606 -8.311 0.498 1.00 97.06 82 ILE A O 1
ATOM 629 N N . THR A 1 83 ? 4.637 -8.156 2.482 1.00 94.88 83 THR A N 1
ATOM 630 C CA . THR A 1 83 ? 5.892 -7.627 1.924 1.00 94.88 83 THR A CA 1
ATOM 631 C C . THR A 1 83 ? 6.550 -8.657 1.006 1.00 94.88 83 THR A C 1
ATOM 633 O O . THR A 1 83 ? 6.924 -8.319 -0.124 1.00 94.88 83 THR A O 1
ATOM 636 N N . ASP A 1 84 ? 6.584 -9.909 1.456 1.00 93.38 84 ASP A N 1
ATOM 637 C CA . ASP A 1 84 ? 7.153 -11.051 0.741 1.00 93.38 84 ASP A CA 1
ATOM 638 C C . ASP A 1 84 ? 6.242 -11.563 -0.392 1.00 93.38 84 ASP A C 1
ATOM 640 O O . ASP A 1 84 ? 6.694 -12.289 -1.275 1.00 93.38 84 ASP A O 1
ATOM 644 N N . GLY A 1 85 ? 4.977 -11.127 -0.432 1.00 93.62 85 GLY A N 1
ATOM 645 C CA . GLY A 1 85 ? 4.004 -11.511 -1.458 1.00 93.62 85 GLY A CA 1
ATOM 646 C C . GLY A 1 85 ? 3.451 -12.928 -1.288 1.00 93.62 85 GLY A C 1
ATOM 647 O O . GLY A 1 85 ? 3.044 -13.538 -2.272 1.00 93.62 85 GLY A O 1
ATOM 648 N N . ILE A 1 86 ? 3.459 -13.449 -0.060 1.00 95.19 86 ILE A N 1
ATOM 649 C CA . ILE A 1 86 ? 3.011 -14.809 0.292 1.00 95.19 86 ILE A CA 1
ATOM 650 C C . ILE A 1 86 ? 1.771 -14.820 1.197 1.00 95.19 86 ILE A C 1
ATOM 652 O O . ILE A 1 86 ? 1.333 -15.886 1.623 1.00 95.19 86 ILE A O 1
ATOM 656 N N . ALA A 1 87 ? 1.220 -13.648 1.517 1.00 95.75 87 ALA A N 1
ATOM 657 C CA . ALA A 1 87 ? 0.042 -13.525 2.369 1.00 95.75 87 ALA A CA 1
ATOM 658 C C . ALA A 1 87 ? -1.178 -14.219 1.751 1.00 95.75 87 ALA A C 1
ATOM 660 O O . ALA A 1 87 ? -1.535 -13.969 0.600 1.00 95.75 87 ALA A O 1
ATOM 661 N N . ILE A 1 88 ? -1.855 -15.048 2.546 1.00 92.75 88 ILE A N 1
ATOM 662 C CA . ILE A 1 88 ? -3.022 -15.815 2.089 1.00 92.75 88 ILE A CA 1
ATOM 663 C C . ILE A 1 88 ? -4.217 -14.912 1.749 1.00 92.75 88 ILE A C 1
ATOM 665 O O . ILE A 1 88 ? -4.901 -15.134 0.749 1.00 92.75 88 ILE A O 1
ATOM 669 N N . ASP A 1 89 ? -4.403 -13.844 2.527 1.00 91.94 89 ASP A N 1
ATOM 670 C CA .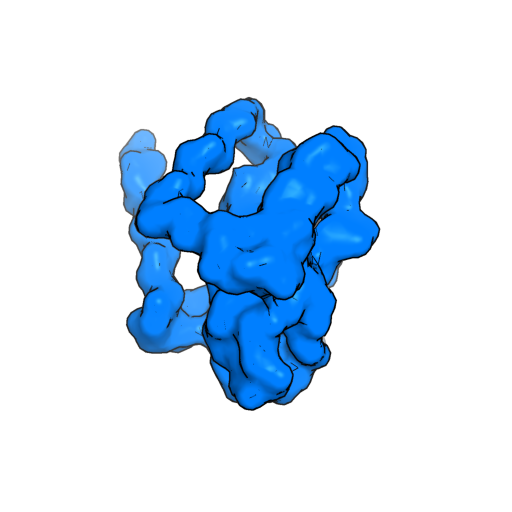 ASP A 1 89 ? -5.517 -12.898 2.392 1.00 91.94 89 ASP A CA 1
ATOM 671 C C . ASP A 1 89 ? -5.254 -11.792 1.356 1.00 91.94 89 ASP A C 1
ATOM 673 O O . ASP A 1 89 ? -6.124 -10.965 1.082 1.00 91.94 89 ASP A O 1
ATOM 677 N N . VAL A 1 90 ? -4.059 -11.757 0.752 1.00 95.81 90 VAL A N 1
ATOM 678 C CA . VAL A 1 90 ? -3.680 -10.749 -0.247 1.00 95.81 90 VAL A CA 1
ATOM 679 C C . VAL A 1 90 ? -3.201 -11.441 -1.511 1.00 95.81 90 VAL A C 1
ATOM 681 O O . VAL A 1 90 ? -2.058 -11.874 -1.623 1.00 95.81 90 VAL A O 1
ATOM 684 N N . ARG A 1 91 ? -4.087 -11.509 -2.506 1.00 94.12 91 ARG A N 1
ATOM 685 C CA . ARG A 1 91 ? -3.794 -12.144 -3.792 1.00 94.12 91 ARG A CA 1
ATOM 686 C C . ARG A 1 91 ? -3.390 -11.109 -4.830 1.00 94.12 91 ARG A C 1
ATOM 688 O O . ARG A 1 91 ? -4.208 -10.303 -5.266 1.00 94.12 91 ARG A O 1
ATOM 695 N N . GLU A 1 92 ? -2.138 -11.170 -5.262 1.00 93.38 92 GLU A N 1
ATOM 696 C CA . GLU A 1 92 ? -1.661 -10.407 -6.412 1.00 93.38 92 GLU A CA 1
ATOM 697 C C . GLU A 1 92 ? -1.848 -11.223 -7.688 1.00 93.38 92 GLU A C 1
ATOM 699 O O . GLU A 1 92 ? -1.294 -12.311 -7.832 1.00 93.38 92 GLU A O 1
ATOM 704 N N . ILE A 1 93 ? -2.656 -10.698 -8.606 1.00 91.75 93 ILE A N 1
ATOM 705 C CA . ILE A 1 93 ? -2.952 -11.325 -9.893 1.00 91.75 93 ILE A CA 1
ATOM 706 C C . ILE A 1 93 ? -2.356 -10.424 -10.970 1.00 91.75 93 ILE A C 1
ATOM 708 O O . ILE A 1 93 ? -2.787 -9.279 -11.121 1.00 91.75 93 ILE A O 1
ATOM 712 N N . ASP A 1 94 ? -1.357 -10.925 -11.696 1.00 86.62 94 ASP A N 1
ATOM 713 C CA . ASP A 1 94 ? -0.813 -10.215 -12.851 1.00 86.62 94 ASP A CA 1
ATOM 714 C C . ASP A 1 94 ? -1.688 -10.494 -14.076 1.00 86.62 94 ASP A C 1
ATOM 716 O O . ASP A 1 94 ? -1.732 -11.611 -14.588 1.00 86.62 94 ASP A O 1
AT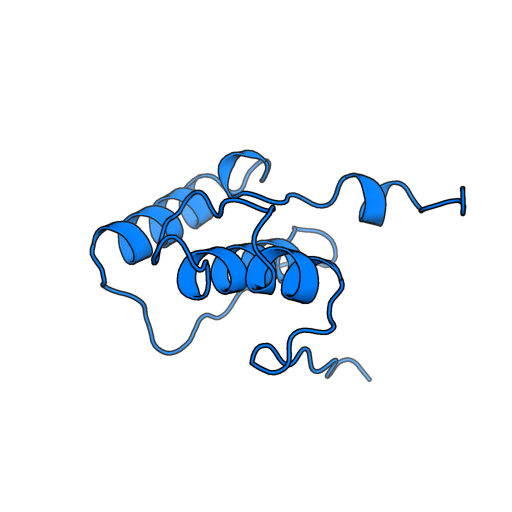OM 720 N N . GLY A 1 95 ? -2.442 -9.477 -14.488 1.00 77.19 95 GLY A N 1
ATOM 721 C CA . GLY A 1 95 ? -3.284 -9.515 -15.681 1.00 77.19 95 GLY A CA 1
ATOM 722 C C . GLY A 1 95 ? -2.594 -8.977 -16.935 1.00 77.19 95 GLY A C 1
ATOM 723 O O . GLY A 1 95 ? -3.248 -8.878 -17.970 1.00 77.19 95 GLY A O 1
ATOM 724 N N . ALA A 1 96 ? -1.320 -8.573 -16.856 1.00 66.81 96 ALA A N 1
ATOM 725 C CA . ALA A 1 96 ? -0.566 -8.123 -18.017 1.00 66.81 96 ALA A CA 1
ATOM 726 C C . ALA A 1 96 ? -0.051 -9.340 -18.805 1.00 66.81 96 ALA A C 1
ATOM 728 O O . ALA A 1 96 ? 0.948 -9.954 -18.436 1.00 66.81 96 ALA A O 1
ATOM 729 N N . SER A 1 97 ? -0.768 -9.688 -19.877 1.00 46.88 97 SER A N 1
ATOM 730 C CA . SER A 1 97 ? -0.321 -10.604 -20.938 1.00 46.88 97 SER A CA 1
ATOM 731 C C . SER A 1 97 ? 0.700 -9.950 -21.861 1.00 46.88 97 SER A C 1
ATOM 733 O O . SER A 1 97 ? 0.433 -8.786 -22.247 1.00 46.88 97 SER A O 1
#

Foldseek 3Di:
DDDDDPCLVQLDLALVSQPPPVVVLVVLQVCQVVVNDDPDDDDDDDPPNCSVSVVLNSQQQCPAPVHRGSGRPCPDPQSVCSSVVNHPVDDDDDPDD

Mean predicted aligned error: 3.59 Å

pLDDT: mean 93.51, std 7.57, range [46.88, 97.75]

Radius of gyration: 13.42 Å; Cα contacts (8 Å, |Δi|>4): 89; chains: 1; bounding box: 38×30×37 Å

Secondary structure (DSSP, 8-state):
-----HHHHT---SGGG-TT-HHHHHHHHHHHHTT---S-----SSTTSSHHHHHHHHHHHHH-TT-S-SS--S-SHHHHHHHHT--TT--------

Nearest PDB structures (foldseek):
  1njf-assembly4_D  TM=9.893E-01  e=8.222E-09  Escherichia coli
  8vap-assembly1_D  TM=9.881E-01  e=1.502E-08  Escherichia coli
  3glf-assembly2_G  TM=9.573E-01  e=6.373E-08  Escherichia coli K-12
  3glh-assembly3_L  TM=9.682E-01  e=1.236E-07  Escherichia coli K-12
  3glg-assembly2_H  TM=9.699E-01  e=2.873E-07  Escherichia coli K-12

Sequence (97 aa):
MEYLVLARKWRPQIFEDVLGQEHVVRTLSNAITQGRIAHAFLFSGPRGVGKTSIARILAKAINCVQGATPTPCNVCACCREITDGIAIDVREIDGAS